Protein AF-A0A2M7CUL0-F1 (afdb_monomer_lite)

Structure (mmCIF, N/CA/C/O backbone):
data_AF-A0A2M7CUL0-F1
#
_entry.id   AF-A0A2M7CUL0-F1
#
loop_
_atom_site.group_PDB
_atom_site.id
_atom_site.type_symbol
_atom_site.label_atom_id
_atom_site.label_alt_id
_atom_site.label_comp_id
_atom_site.label_asym_id
_atom_site.label_entity_id
_atom_site.label_seq_id
_atom_site.pdbx_PDB_ins_code
_atom_site.Cartn_x
_atom_site.Cartn_y
_atom_site.Cartn_z
_atom_site.occupancy
_atom_site.B_iso_or_equiv
_atom_site.auth_seq_id
_atom_site.auth_comp_id
_atom_site.auth_asym_id
_atom_site.auth_atom_id
_atom_site.pdbx_PDB_model_num
ATOM 1 N N . MET A 1 1 ? -14.542 -16.117 37.114 1.00 40.44 1 MET A N 1
ATOM 2 C CA . MET A 1 1 ? -13.474 -16.030 36.091 1.00 40.44 1 MET A CA 1
ATOM 3 C C . MET A 1 1 ? -13.427 -14.599 35.578 1.00 40.44 1 MET A C 1
ATOM 5 O O . MET A 1 1 ? -14.480 -14.082 35.228 1.00 40.44 1 MET A O 1
ATOM 9 N N . ALA A 1 2 ? -12.268 -13.938 35.601 1.00 46.69 2 ALA A N 1
ATOM 10 C CA . ALA A 1 2 ? -12.150 -12.543 35.173 1.00 46.69 2 ALA A CA 1
ATOM 11 C C . ALA A 1 2 ? -12.367 -12.430 33.652 1.00 46.69 2 ALA A C 1
ATOM 13 O O . ALA A 1 2 ? -11.666 -13.082 32.876 1.00 46.69 2 ALA A O 1
ATOM 14 N N . LYS A 1 3 ? -13.349 -11.628 33.217 1.00 55.97 3 LYS A N 1
ATOM 15 C CA . LYS A 1 3 ? -13.536 -11.297 31.796 1.00 55.97 3 LYS A CA 1
ATOM 16 C C . LYS A 1 3 ? -12.323 -10.486 31.334 1.00 55.97 3 LYS A C 1
ATOM 18 O O . LYS A 1 3 ? -12.044 -9.425 31.882 1.00 55.97 3 LYS A O 1
ATOM 23 N N . LYS A 1 4 ? -11.604 -10.989 30.328 1.00 58.47 4 LYS A N 1
ATOM 24 C CA . LYS A 1 4 ? -10.493 -10.275 29.687 1.00 58.47 4 LYS A CA 1
ATOM 25 C C . LYS A 1 4 ? -11.042 -9.005 29.035 1.00 58.47 4 LYS A C 1
ATOM 27 O O . LYS A 1 4 ? -11.851 -9.093 28.112 1.00 58.47 4 LYS A O 1
ATOM 32 N N . THR A 1 5 ? -10.624 -7.842 29.520 1.00 61.44 5 THR A N 1
ATOM 33 C CA . THR A 1 5 ? -10.953 -6.553 28.907 1.00 61.44 5 THR A CA 1
ATOM 34 C C . THR A 1 5 ? -10.340 -6.499 27.506 1.00 61.44 5 THR A C 1
ATOM 36 O O . THR A 1 5 ? -9.144 -6.736 27.325 1.00 61.44 5 THR A O 1
ATOM 39 N N . LEU A 1 6 ? -11.173 -6.262 26.488 1.00 70.94 6 LEU A N 1
ATOM 40 C CA . LEU A 1 6 ? -10.699 -6.103 25.114 1.00 70.94 6 LEU A CA 1
ATOM 41 C C . LEU A 1 6 ? -9.980 -4.762 24.984 1.00 70.94 6 LEU A C 1
ATOM 43 O O . LEU A 1 6 ? -10.555 -3.708 25.248 1.00 70.94 6 LEU A O 1
ATOM 47 N N . THR A 1 7 ? -8.725 -4.806 24.548 1.00 77.62 7 THR A N 1
ATOM 48 C CA . THR A 1 7 ? -7.969 -3.606 24.203 1.00 77.62 7 THR A CA 1
ATOM 49 C C . THR A 1 7 ? -8.543 -2.974 22.931 1.00 77.62 7 THR A C 1
ATOM 51 O O . THR A 1 7 ? -8.846 -3.689 21.969 1.00 77.62 7 THR A O 1
ATOM 54 N N . PRO A 1 8 ? -8.713 -1.639 22.893 1.00 78.69 8 PRO A N 1
ATOM 55 C CA . PRO A 1 8 ? -9.162 -0.961 21.687 1.00 78.69 8 PRO A CA 1
ATOM 56 C C . PRO A 1 8 ? -8.125 -1.125 20.569 1.00 78.69 8 PRO A C 1
ATOM 58 O O . PRO A 1 8 ? -6.918 -1.135 20.813 1.00 78.69 8 PRO A O 1
ATOM 61 N N . LYS A 1 9 ? -8.605 -1.256 19.329 1.00 86.31 9 LYS A N 1
ATOM 62 C CA . LYS A 1 9 ? -7.745 -1.340 18.141 1.00 86.31 9 LYS A CA 1
ATOM 63 C C . LYS A 1 9 ? -7.064 0.015 17.912 1.00 86.31 9 LYS A C 1
ATOM 65 O O . LYS A 1 9 ? -7.757 1.028 17.857 1.00 86.31 9 LYS A O 1
ATOM 70 N N . SER A 1 10 ? -5.737 0.021 17.765 1.00 87.44 10 SER A N 1
ATOM 71 C CA . SER A 1 10 ? -4.974 1.207 17.349 1.00 87.44 10 SER A CA 1
ATOM 72 C C . SER A 1 10 ? -4.925 1.282 15.825 1.00 87.44 10 SER A C 1
ATOM 74 O O . SER A 1 10 ? -4.717 0.262 15.166 1.00 87.44 10 SER A O 1
ATOM 76 N N . VAL A 1 11 ? -5.131 2.476 15.270 1.00 87.81 11 VAL A N 1
ATOM 77 C CA . VAL A 1 11 ? -5.124 2.723 13.824 1.00 87.81 11 VAL A CA 1
ATOM 78 C C . VAL A 1 11 ? -4.081 3.788 13.518 1.00 87.81 11 VAL A C 1
ATOM 80 O O . VAL A 1 11 ? -4.205 4.944 13.928 1.00 87.81 11 VAL A O 1
ATOM 83 N N . GLU A 1 12 ? -3.060 3.397 12.763 1.00 91.06 12 GLU A N 1
ATOM 84 C CA . GLU A 1 12 ? -1.962 4.266 12.342 1.00 91.06 12 GLU A CA 1
ATOM 85 C C . GLU A 1 12 ? -1.968 4.449 10.823 1.00 91.06 12 GLU A C 1
ATOM 87 O O . GLU A 1 12 ? -2.467 3.612 10.071 1.00 91.06 12 GLU A O 1
ATOM 92 N N . THR A 1 13 ? -1.442 5.583 10.358 1.00 91.38 13 THR A N 1
ATOM 93 C CA . THR A 1 13 ? -1.278 5.865 8.926 1.00 91.38 13 THR A CA 1
ATOM 94 C C . THR A 1 13 ? 0.191 5.755 8.565 1.00 91.38 13 THR A C 1
ATOM 96 O O . THR A 1 13 ? 1.010 6.478 9.123 1.00 91.38 13 THR A O 1
ATOM 99 N N . LEU A 1 14 ? 0.509 4.886 7.608 1.00 89.75 14 LEU A N 1
ATOM 100 C CA . LEU A 1 14 ? 1.849 4.761 7.042 1.00 89.75 14 LEU A CA 1
ATOM 101 C C . LEU A 1 14 ? 1.951 5.645 5.794 1.00 89.75 14 LEU A C 1
ATOM 103 O O . LEU A 1 14 ? 1.156 5.503 4.863 1.00 89.75 14 LEU A O 1
ATOM 107 N N . THR A 1 15 ? 2.908 6.573 5.781 1.00 84.19 15 THR A N 1
ATOM 108 C CA . THR A 1 15 ? 3.175 7.466 4.645 1.00 84.19 15 THR A CA 1
ATOM 109 C C . THR A 1 15 ? 4.493 7.095 3.973 1.00 84.19 15 THR A C 1
ATOM 111 O O . THR A 1 15 ? 5.500 6.871 4.636 1.00 84.19 15 THR A O 1
ATOM 114 N N . HIS A 1 16 ? 4.494 7.036 2.640 1.00 85.75 16 HIS A N 1
ATOM 115 C CA . HIS A 1 16 ? 5.688 6.757 1.837 1.00 85.75 16 HIS A CA 1
ATOM 116 C C . HIS A 1 16 ? 6.154 8.041 1.140 1.00 85.75 16 HIS A C 1
ATOM 118 O O . HIS A 1 16 ? 5.759 8.316 0.004 1.00 85.75 16 HIS A O 1
ATOM 124 N N . ASP A 1 17 ? 6.967 8.845 1.827 1.00 83.19 17 ASP A N 1
ATOM 125 C CA . ASP A 1 17 ? 7.353 10.180 1.349 1.00 83.19 17 ASP A CA 1
ATOM 126 C C . ASP A 1 17 ? 8.252 10.143 0.104 1.00 83.19 17 ASP A C 1
ATOM 128 O O . ASP A 1 17 ? 8.088 10.962 -0.803 1.00 83.19 17 ASP A O 1
ATOM 132 N N . GLU A 1 18 ? 9.136 9.147 0.001 1.00 81.94 18 GLU A N 1
ATOM 133 C CA . GLU A 1 18 ? 10.047 8.968 -1.141 1.00 81.94 18 GLU A CA 1
ATOM 134 C C . GLU A 1 18 ? 9.309 8.654 -2.453 1.00 81.94 18 GLU A C 1
ATOM 136 O O . GLU A 1 18 ? 9.772 8.992 -3.542 1.00 81.94 18 GLU A O 1
ATOM 141 N N . ALA A 1 19 ? 8.120 8.052 -2.366 1.00 77.50 19 ALA A N 1
ATOM 142 C CA . ALA A 1 19 ? 7.310 7.658 -3.517 1.00 77.50 19 ALA A CA 1
ATOM 143 C C . ALA A 1 19 ? 6.270 8.723 -3.921 1.00 77.50 19 ALA A C 1
ATOM 145 O O . ALA A 1 19 ? 5.343 8.441 -4.691 1.00 77.50 19 ALA A O 1
ATOM 146 N N . LYS A 1 20 ? 6.385 9.957 -3.409 1.00 78.12 20 LYS A N 1
ATOM 147 C CA . LYS A 1 20 ? 5.399 11.017 -3.639 1.00 78.12 20 LYS A CA 1
ATOM 148 C C . LYS A 1 20 ? 5.504 11.594 -5.050 1.00 78.12 20 LYS A C 1
ATOM 150 O O . LYS A 1 20 ? 6.446 12.295 -5.406 1.00 78.12 20 LYS A O 1
ATOM 155 N N . ARG A 1 21 ? 4.459 11.382 -5.850 1.00 80.88 21 ARG A N 1
ATOM 156 C CA . ARG A 1 21 ? 4.323 11.957 -7.196 1.00 80.88 21 ARG A CA 1
ATOM 157 C C . ARG A 1 21 ? 3.328 13.115 -7.159 1.00 80.88 21 ARG A C 1
ATOM 159 O O . ARG A 1 21 ? 2.139 12.911 -6.927 1.00 80.88 21 ARG A O 1
ATOM 166 N N . ARG A 1 22 ? 3.816 14.346 -7.356 1.00 77.50 22 ARG A N 1
ATOM 167 C CA . ARG A 1 22 ? 2.993 15.565 -7.220 1.00 77.50 22 ARG A CA 1
ATOM 168 C C . ARG A 1 22 ? 2.007 15.774 -8.376 1.00 77.50 22 ARG A C 1
ATOM 170 O O . ARG A 1 22 ? 0.900 16.236 -8.130 1.00 77.50 22 ARG A O 1
ATOM 177 N N . ASN A 1 23 ? 2.397 15.398 -9.594 1.00 78.62 23 ASN A N 1
ATOM 178 C CA . ASN A 1 23 ? 1.672 15.712 -10.829 1.00 78.62 23 ASN A CA 1
ATOM 179 C C . ASN A 1 23 ? 1.145 14.437 -11.518 1.00 78.62 23 ASN A C 1
ATOM 181 O O . ASN A 1 23 ? 1.426 14.218 -12.693 1.00 78.62 23 ASN A O 1
ATOM 185 N N . ILE A 1 24 ? 0.453 13.557 -10.783 1.00 81.06 24 ILE A N 1
ATOM 186 C CA . ILE A 1 24 ? -0.244 12.424 -11.413 1.00 81.06 24 ILE A CA 1
ATOM 187 C C . ILE A 1 24 ? -1.537 12.957 -12.056 1.00 81.06 24 ILE A C 1
ATOM 189 O O . ILE A 1 24 ? -2.321 13.583 -11.337 1.00 81.06 24 ILE A O 1
ATOM 193 N N . PRO A 1 25 ? -1.767 12.731 -13.362 1.00 83.50 25 PRO A N 1
ATOM 194 C CA . PRO A 1 25 ? -2.999 13.139 -14.031 1.00 83.50 25 PRO A CA 1
ATOM 195 C C . PRO A 1 25 ? -4.205 12.380 -13.473 1.00 83.50 25 PRO A C 1
ATOM 197 O O . PRO A 1 25 ? -4.082 11.225 -13.043 1.00 83.50 25 PRO A O 1
ATOM 200 N N . SER A 1 26 ? -5.379 13.016 -13.492 1.00 84.19 26 SER A N 1
ATOM 201 C CA . SER A 1 26 ? -6.602 12.286 -13.180 1.00 84.19 26 SER A CA 1
ATOM 202 C C . SER A 1 26 ? -7.009 11.346 -14.314 1.00 84.19 26 SER A C 1
ATOM 204 O O . SER A 1 26 ? -6.573 11.527 -15.451 1.00 84.19 26 SER A O 1
ATOM 206 N N . ALA A 1 27 ? -7.839 10.342 -14.020 1.00 81.31 27 ALA A N 1
ATOM 207 C CA . ALA A 1 27 ? -8.362 9.436 -15.050 1.00 81.31 27 ALA A CA 1
ATOM 208 C C . ALA A 1 27 ? -9.076 10.210 -16.181 1.00 81.31 27 ALA A C 1
ATOM 210 O O . ALA A 1 27 ? -8.819 9.973 -17.356 1.00 81.31 27 AL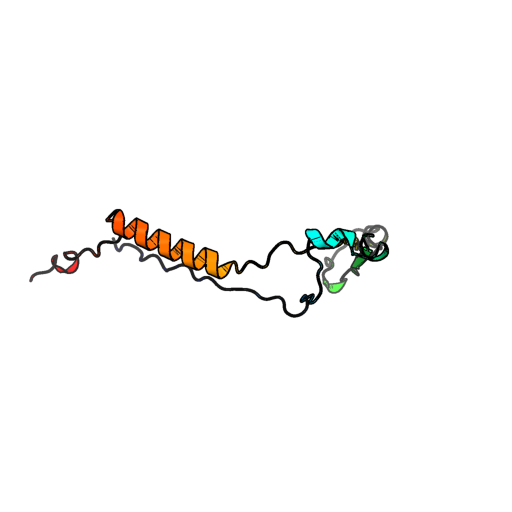A A O 1
ATOM 211 N N . GLU A 1 28 ? -9.856 11.235 -15.831 1.00 83.19 28 GLU A N 1
ATOM 212 C CA . GLU A 1 28 ? -10.526 12.130 -16.791 1.00 83.19 28 GLU A CA 1
ATOM 213 C C . GLU A 1 28 ? -9.546 12.929 -17.666 1.00 83.19 28 GLU A C 1
ATOM 215 O O . GLU A 1 28 ? -9.851 13.318 -18.792 1.00 83.19 28 GLU A O 1
ATOM 220 N N . GLN A 1 29 ? -8.341 13.183 -17.154 1.00 82.44 29 GLN A N 1
ATOM 221 C CA . GLN A 1 29 ? -7.293 13.915 -17.859 1.00 82.44 29 GLN A CA 1
ATOM 222 C C . GLN A 1 29 ? -6.393 13.007 -18.705 1.00 82.44 29 GLN A C 1
ATOM 224 O O . GLN A 1 29 ? -5.446 13.508 -19.315 1.00 82.44 29 GLN A O 1
ATOM 229 N N . GLN A 1 30 ? -6.676 11.700 -18.783 1.00 78.69 30 GLN A N 1
ATOM 230 C CA . GLN A 1 30 ? -5.869 10.741 -19.540 1.00 78.69 30 GLN A CA 1
ATOM 231 C C . GLN A 1 30 ? -5.664 11.169 -20.999 1.00 78.69 30 GLN A C 1
ATOM 233 O O . GLN A 1 30 ? -4.555 11.059 -21.513 1.00 78.69 30 GLN A O 1
ATOM 238 N N . SER A 1 31 ? -6.684 11.744 -21.638 1.00 79.50 31 SER A N 1
ATOM 239 C CA . SER A 1 31 ? -6.623 12.222 -23.028 1.00 79.50 31 SER A CA 1
ATOM 240 C C . SER A 1 31 ? -5.586 13.328 -23.271 1.00 79.50 31 SER A C 1
ATOM 242 O O . SER A 1 31 ? -5.169 13.536 -24.407 1.00 79.50 31 SER A O 1
ATOM 244 N N . PHE A 1 32 ? -5.171 14.049 -22.224 1.00 77.31 32 PHE A N 1
ATOM 245 C CA . PHE A 1 32 ? -4.168 15.116 -22.301 1.00 77.31 32 PHE A CA 1
ATOM 246 C C . PHE A 1 32 ? -2.743 14.622 -22.003 1.00 77.31 32 PHE A C 1
ATOM 248 O O . PHE A 1 32 ? -1.795 15.408 -22.057 1.00 77.31 32 PHE A O 1
ATOM 255 N N . VAL A 1 33 ? -2.576 13.339 -21.667 1.00 78.25 33 VAL A N 1
ATOM 256 C CA . VAL A 1 33 ? -1.271 12.739 -21.377 1.00 78.25 33 VAL A CA 1
ATOM 257 C C . VAL A 1 33 ? -0.519 12.464 -22.678 1.00 78.25 33 VAL A C 1
ATOM 259 O O . VAL A 1 33 ? -1.088 12.024 -23.673 1.00 78.25 33 VAL A O 1
ATOM 262 N N . GLN A 1 34 ? 0.784 12.748 -22.681 1.00 77.56 34 GLN A N 1
ATOM 263 C CA . GLN A 1 34 ? 1.648 12.494 -23.835 1.00 77.56 34 GLN A CA 1
ATOM 264 C C . GLN A 1 34 ? 1.727 10.984 -24.113 1.00 77.56 34 GLN A C 1
ATOM 266 O O . GLN A 1 34 ? 1.865 10.192 -23.179 1.00 77.56 34 GLN A O 1
A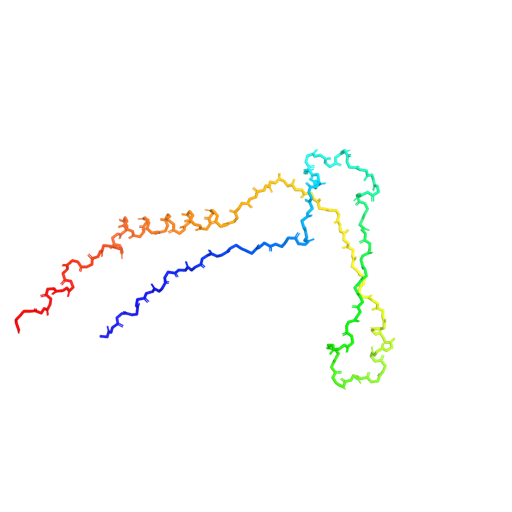TOM 271 N N . LYS A 1 35 ? 1.699 10.571 -25.388 1.00 72.94 35 LYS A N 1
ATOM 272 C CA . LYS A 1 35 ? 1.728 9.147 -25.790 1.00 72.94 35 LYS A CA 1
ATOM 273 C C . LYS A 1 35 ? 2.959 8.405 -25.257 1.00 72.94 35 LYS A C 1
ATOM 275 O O . LYS A 1 35 ? 2.899 7.219 -24.948 1.00 72.94 35 LYS A O 1
ATOM 280 N N . GLU A 1 36 ? 4.072 9.108 -25.083 1.00 68.25 36 GLU A N 1
ATOM 281 C CA . GLU A 1 36 ? 5.305 8.579 -24.499 1.00 68.25 36 GLU A CA 1
ATOM 282 C C . GLU A 1 36 ? 5.118 8.153 -23.032 1.00 68.25 36 GLU A C 1
ATOM 284 O O . GLU A 1 36 ? 5.749 7.198 -22.575 1.00 68.25 36 GLU A O 1
ATOM 289 N N . GLN A 1 37 ? 4.241 8.836 -22.289 1.00 72.44 37 GLN A N 1
ATOM 290 C CA . GLN A 1 37 ? 3.927 8.525 -20.891 1.00 72.44 37 GLN A CA 1
ATOM 291 C C . GLN A 1 37 ? 2.895 7.399 -20.744 1.00 72.44 37 GLN A C 1
ATOM 293 O O . GLN A 1 37 ? 2.850 6.776 -19.687 1.00 72.44 37 GLN A O 1
ATOM 298 N N . GLU A 1 38 ? 2.109 7.117 -21.786 1.00 74.81 38 GLU A N 1
ATOM 299 C CA . GLU A 1 38 ? 1.148 6.006 -21.824 1.00 74.81 38 GLU A CA 1
ATOM 300 C C . GLU A 1 38 ? 1.850 4.642 -21.961 1.00 74.81 38 GLU A C 1
ATOM 302 O O . GLU A 1 38 ? 1.373 3.622 -21.461 1.00 74.81 38 GLU A O 1
ATOM 307 N N . SER A 1 39 ? 3.023 4.621 -22.602 1.00 82.00 39 SER A N 1
ATOM 308 C CA . SER A 1 39 ? 3.769 3.385 -22.836 1.00 82.00 39 SER A CA 1
ATOM 309 C C . SER A 1 39 ? 4.296 2.750 -21.528 1.00 82.00 39 SER A C 1
ATOM 311 O O . SER A 1 39 ? 4.956 3.427 -20.731 1.00 82.00 39 SER A O 1
ATOM 313 N N . PRO A 1 40 ? 4.062 1.440 -21.287 1.00 84.25 40 PRO A N 1
ATOM 314 C CA . PRO A 1 40 ? 4.586 0.756 -20.107 1.00 84.25 40 PRO A CA 1
ATOM 315 C C . PRO A 1 40 ? 6.116 0.747 -20.095 1.00 84.25 40 PRO A C 1
ATOM 317 O O . PRO A 1 40 ? 6.763 0.203 -20.996 1.00 84.25 40 PRO A O 1
ATOM 320 N N . LYS A 1 41 ? 6.713 1.301 -19.038 1.00 85.75 41 LYS A N 1
ATOM 321 C CA . LYS A 1 41 ? 8.172 1.344 -18.884 1.00 85.75 41 LYS A CA 1
ATOM 322 C C . LYS A 1 41 ? 8.680 0.005 -18.368 1.00 85.75 41 LYS A C 1
ATOM 324 O O . LYS A 1 41 ? 8.102 -0.567 -17.451 1.00 85.75 41 LYS A O 1
ATOM 329 N N . LYS A 1 42 ? 9.782 -0.495 -18.925 1.00 88.69 42 LYS A N 1
ATOM 330 C CA . LYS A 1 42 ? 10.465 -1.681 -18.390 1.00 88.69 42 LYS A CA 1
ATOM 331 C C . LYS A 1 42 ? 11.378 -1.254 -17.244 1.00 88.69 42 LYS A C 1
ATOM 333 O O . LYS A 1 42 ? 12.372 -0.570 -17.480 1.00 88.69 42 LYS A O 1
ATOM 338 N N . LEU A 1 43 ? 11.034 -1.645 -16.023 1.00 88.25 43 LEU A N 1
ATOM 339 C CA . LEU A 1 43 ? 11.886 -1.502 -14.848 1.00 88.25 43 LEU A CA 1
ATOM 340 C C . LEU A 1 43 ? 12.762 -2.741 -14.715 1.00 88.25 43 LEU A C 1
ATOM 342 O O . LEU A 1 43 ? 12.299 -3.855 -14.952 1.00 88.25 43 LEU A O 1
ATOM 346 N N . ARG A 1 44 ? 14.024 -2.532 -14.350 1.00 90.12 44 ARG A N 1
ATOM 347 C CA . ARG A 1 44 ? 14.968 -3.601 -14.031 1.00 90.12 44 ARG A CA 1
ATOM 348 C C . ARG A 1 44 ? 15.319 -3.489 -12.565 1.00 90.12 44 ARG A C 1
ATOM 350 O O . ARG A 1 44 ? 15.743 -2.420 -12.126 1.00 90.12 44 ARG A O 1
ATOM 357 N N . TYR A 1 45 ? 15.114 -4.570 -11.833 1.00 87.31 45 TYR A N 1
ATOM 358 C CA . TYR A 1 45 ? 15.538 -4.671 -10.449 1.00 87.31 45 TYR A CA 1
ATOM 359 C C . TYR A 1 45 ? 16.785 -5.550 -10.396 1.00 87.31 45 TYR A C 1
ATOM 361 O O . TYR A 1 45 ? 16.692 -6.721 -10.783 1.00 87.31 45 TYR A O 1
ATOM 369 N N . PRO A 1 46 ? 17.937 -5.000 -9.963 1.00 87.75 46 PRO A N 1
ATOM 370 C CA . PRO A 1 46 ? 19.148 -5.790 -9.839 1.00 87.75 46 PRO A CA 1
ATOM 371 C C . PRO A 1 46 ? 18.954 -6.849 -8.754 1.00 87.75 46 PRO A C 1
ATOM 373 O O . PRO A 1 46 ? 18.340 -6.588 -7.714 1.00 87.75 46 PRO A O 1
ATOM 376 N N . ARG A 1 47 ? 19.481 -8.050 -8.994 1.00 85.31 47 ARG A N 1
ATOM 377 C CA . ARG A 1 47 ? 19.529 -9.111 -7.982 1.00 85.31 47 ARG A CA 1
ATOM 378 C C . ARG A 1 47 ? 20.390 -8.647 -6.807 1.00 85.31 47 ARG A C 1
ATOM 380 O O . ARG A 1 47 ? 21.502 -8.165 -7.007 1.00 85.31 47 ARG A O 1
ATOM 387 N N . ASN A 1 48 ? 19.886 -8.816 -5.586 1.00 86.44 48 ASN A N 1
ATOM 388 C CA . ASN A 1 48 ? 20.690 -8.621 -4.385 1.00 86.44 48 ASN A CA 1
ATOM 389 C C . ASN A 1 48 ? 21.349 -9.947 -3.992 1.00 86.44 48 ASN A C 1
ATOM 391 O O . ASN A 1 48 ? 20.690 -10.816 -3.425 1.00 86.44 48 ASN A O 1
ATOM 395 N N . THR A 1 49 ? 22.642 -10.070 -4.278 1.00 84.06 49 THR A N 1
ATOM 396 C CA . THR A 1 49 ? 23.427 -11.280 -4.007 1.00 84.06 49 THR A CA 1
ATOM 397 C C . THR A 1 49 ? 23.624 -11.564 -2.521 1.00 84.06 49 THR A C 1
ATOM 399 O O . THR A 1 49 ? 23.855 -12.708 -2.148 1.00 84.06 49 THR A O 1
ATOM 402 N N . ASP A 1 50 ? 23.498 -10.558 -1.652 1.00 87.00 50 ASP A N 1
ATOM 403 C CA . ASP A 1 50 ? 23.661 -10.736 -0.201 1.00 87.00 50 ASP A CA 1
ATOM 404 C C . ASP A 1 50 ? 22.509 -11.538 0.420 1.00 87.00 50 ASP A C 1
ATOM 406 O O . ASP A 1 50 ? 22.648 -12.118 1.496 1.00 87.00 50 ASP A O 1
ATOM 410 N N . LEU A 1 51 ? 21.358 -11.558 -0.257 1.00 86.56 51 LEU A N 1
ATOM 411 C CA . LEU A 1 51 ? 20.171 -12.314 0.141 1.00 86.56 51 LEU A CA 1
ATOM 412 C C . LEU A 1 51 ? 20.114 -13.699 -0.510 1.00 86.56 51 LEU A C 1
ATOM 414 O O . LEU A 1 51 ? 19.147 -14.435 -0.294 1.00 86.56 51 LEU A O 1
ATOM 418 N N . ASP A 1 52 ? 21.118 -14.053 -1.310 1.00 85.69 52 ASP A N 1
ATOM 419 C CA . ASP A 1 52 ? 21.158 -15.359 -1.941 1.00 85.69 52 ASP A CA 1
ATOM 420 C C . ASP A 1 52 ? 21.384 -16.454 -0.888 1.00 85.69 52 ASP A C 1
ATOM 422 O O . ASP A 1 52 ? 22.084 -16.259 0.112 1.00 85.69 52 ASP A O 1
ATOM 426 N N . PRO A 1 53 ? 20.793 -17.643 -1.081 1.00 86.56 53 PRO A N 1
ATOM 427 C CA . PRO A 1 53 ? 21.029 -18.755 -0.180 1.00 86.56 53 PRO A CA 1
ATOM 428 C C . PRO A 1 53 ? 22.506 -19.163 -0.214 1.00 86.56 53 PRO A C 1
ATOM 430 O O . PRO A 1 53 ? 23.151 -19.161 -1.259 1.00 86.56 53 PRO A O 1
ATOM 433 N N . GLN A 1 54 ? 23.027 -19.605 0.933 1.00 84.88 54 GLN A N 1
ATOM 434 C CA . GLN A 1 54 ? 24.441 -19.974 1.074 1.00 84.88 54 GLN A CA 1
ATOM 435 C C . GLN A 1 54 ? 24.875 -21.137 0.161 1.00 84.88 54 GLN A C 1
ATOM 437 O O . GLN A 1 54 ? 26.056 -21.272 -0.151 1.00 84.88 54 GLN A O 1
ATOM 442 N N . LEU A 1 55 ? 23.931 -21.980 -0.270 1.00 86.62 55 LEU A N 1
ATOM 443 C CA . LEU A 1 55 ? 24.158 -23.051 -1.235 1.00 86.62 55 LEU A CA 1
ATOM 444 C C . LEU A 1 55 ? 23.193 -22.888 -2.411 1.00 86.62 55 LEU A C 1
ATOM 446 O O . LEU A 1 55 ? 21.976 -22.983 -2.243 1.00 86.62 55 LEU A O 1
ATOM 450 N N . VAL A 1 56 ? 23.753 -22.699 -3.604 1.00 82.25 56 VAL A N 1
ATOM 451 C CA . VAL A 1 56 ? 23.016 -22.652 -4.871 1.00 82.25 56 VAL A CA 1
ATOM 452 C C . VAL A 1 56 ? 23.364 -23.890 -5.696 1.00 82.25 56 VAL A C 1
ATOM 454 O O . VAL A 1 56 ? 24.512 -24.341 -5.729 1.00 82.25 56 VAL A O 1
ATOM 457 N N . TRP A 1 57 ? 22.366 -24.481 -6.355 1.00 88.38 57 TRP A N 1
ATOM 458 C CA . TRP A 1 57 ? 22.601 -25.594 -7.273 1.00 88.38 57 TRP A CA 1
ATOM 459 C C . TRP A 1 57 ? 23.467 -25.157 -8.459 1.00 88.38 57 TRP A C 1
ATOM 461 O O . TRP A 1 57 ? 23.256 -24.091 -9.038 1.00 88.38 57 TRP A O 1
ATOM 471 N N . ARG A 1 58 ? 24.420 -26.014 -8.851 1.00 85.06 58 ARG A N 1
ATOM 472 C CA . ARG A 1 58 ? 25.273 -25.811 -10.035 1.00 85.06 58 ARG A CA 1
ATOM 473 C C . ARG A 1 58 ? 24.399 -25.480 -11.253 1.00 85.06 58 ARG A C 1
ATOM 475 O O . ARG A 1 58 ? 23.485 -26.236 -11.563 1.00 85.06 58 ARG A O 1
ATOM 482 N N . GLY A 1 59 ? 24.684 -24.363 -11.922 1.00 84.94 59 GLY A N 1
ATOM 483 C CA . GLY A 1 59 ? 23.960 -23.905 -13.115 1.00 84.94 59 GLY A CA 1
ATOM 484 C C . GLY A 1 59 ? 22.715 -23.050 -12.845 1.00 84.94 59 GLY A C 1
ATOM 485 O O . GLY A 1 59 ? 22.260 -22.369 -13.756 1.00 84.94 59 GLY A O 1
ATOM 486 N N . LYS A 1 60 ? 22.186 -22.998 -11.610 1.00 84.44 60 LYS A N 1
ATOM 487 C CA . LYS A 1 60 ? 21.032 -22.135 -11.295 1.00 84.44 60 LYS A CA 1
ATOM 488 C C . LYS A 1 60 ? 21.391 -20.646 -11.352 1.00 84.44 60 LYS A C 1
ATOM 490 O O . LYS A 1 60 ? 20.590 -19.851 -11.827 1.00 84.44 60 LYS A O 1
ATOM 495 N N . ASP A 1 61 ? 22.610 -20.280 -10.960 1.00 81.88 61 ASP A N 1
ATOM 496 C CA . ASP A 1 61 ? 23.098 -18.900 -11.098 1.00 81.88 61 ASP A CA 1
ATOM 497 C C . ASP A 1 61 ? 23.276 -18.472 -12.557 1.00 81.88 61 ASP A C 1
ATOM 499 O O . ASP A 1 61 ? 22.982 -17.331 -12.894 1.00 81.88 61 ASP A O 1
ATOM 503 N N . GLU A 1 62 ? 23.701 -19.388 -13.432 1.00 81.88 62 GLU A N 1
ATOM 504 C CA . GLU A 1 62 ? 23.814 -19.142 -14.876 1.00 81.88 62 GLU A CA 1
ATOM 505 C C . GLU A 1 62 ? 22.455 -19.103 -15.579 1.00 81.88 62 GLU A C 1
ATOM 507 O O . GLU A 1 62 ? 22.367 -18.599 -16.692 1.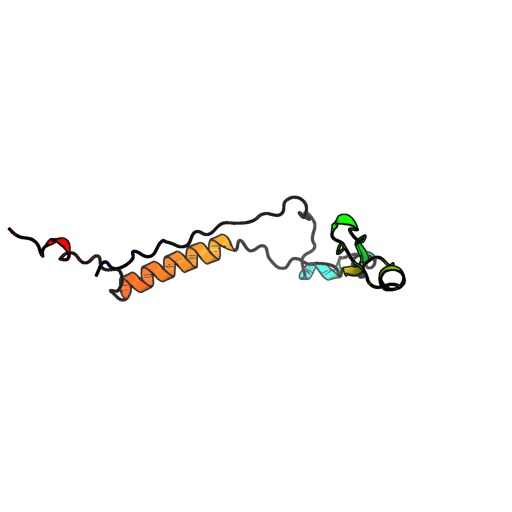00 81.88 62 GLU A O 1
ATOM 512 N N . GLN A 1 63 ? 21.400 -19.641 -14.965 1.00 79.62 63 GLN A N 1
ATOM 513 C CA . GLN A 1 63 ? 20.040 -19.605 -15.497 1.00 79.62 63 GLN A CA 1
ATOM 514 C C . GLN A 1 63 ? 19.281 -18.355 -15.025 1.00 79.62 63 GLN A C 1
ATOM 516 O O . GLN A 1 63 ? 18.625 -17.701 -15.834 1.00 79.62 63 GLN A O 1
ATOM 521 N N . ASP A 1 64 ? 19.438 -17.977 -13.754 1.00 78.12 64 ASP A N 1
ATOM 522 C CA . ASP A 1 64 ? 18.797 -16.816 -13.118 1.00 78.12 64 ASP A CA 1
ATOM 523 C C . ASP A 1 64 ? 19.711 -15.569 -13.111 1.00 78.12 64 ASP A C 1
ATOM 525 O O . ASP A 1 64 ? 19.665 -14.737 -12.202 1.00 78.12 64 ASP A O 1
ATOM 529 N N . TRP A 1 65 ? 20.588 -15.449 -14.112 1.00 71.62 65 TRP A N 1
ATOM 530 C CA . TRP A 1 65 ? 21.614 -14.401 -14.191 1.00 71.62 65 TRP A CA 1
ATOM 531 C C . TRP A 1 65 ? 21.070 -13.017 -14.573 1.00 71.62 65 TRP A C 1
ATOM 533 O O . TRP A 1 65 ? 21.773 -12.018 -14.421 1.00 71.62 65 TRP A O 1
ATOM 543 N N . SER A 1 66 ? 19.850 -12.940 -15.111 1.00 81.38 66 SER A N 1
ATOM 544 C CA . SER A 1 66 ? 19.275 -11.691 -15.611 1.00 81.38 66 SER A CA 1
ATOM 545 C C . SER A 1 66 ? 18.493 -10.934 -14.540 1.00 81.38 66 SER A C 1
ATOM 547 O O . SER A 1 66 ? 17.773 -11.542 -13.749 1.00 81.38 66 SER A O 1
ATOM 549 N N . ASP A 1 67 ? 18.534 -9.602 -14.605 1.00 82.81 67 ASP A N 1
ATOM 550 C CA . ASP A 1 67 ? 17.682 -8.735 -13.788 1.00 82.81 67 ASP A CA 1
ATOM 551 C C . ASP A 1 67 ? 16.198 -9.092 -13.915 1.00 82.81 67 ASP A C 1
ATOM 553 O O . ASP A 1 67 ? 15.702 -9.435 -14.996 1.00 82.81 67 ASP A O 1
ATOM 557 N N . LEU A 1 68 ? 15.454 -8.894 -12.826 1.00 86.06 68 LEU A N 1
ATOM 558 C CA . LEU A 1 68 ? 14.003 -8.997 -12.865 1.00 86.06 68 LEU A CA 1
ATOM 559 C C . LEU A 1 68 ? 13.444 -7.810 -13.661 1.00 86.06 68 LEU A C 1
ATOM 561 O O . LEU A 1 68 ? 13.427 -6.670 -13.185 1.00 86.06 68 LEU A O 1
ATOM 565 N N . VAL A 1 69 ? 12.988 -8.086 -14.884 1.00 88.88 69 VAL A N 1
ATOM 566 C CA . VAL A 1 69 ? 12.367 -7.088 -15.758 1.00 88.88 69 VAL A CA 1
ATOM 567 C C . VAL A 1 69 ? 10.859 -7.086 -15.544 1.00 88.88 69 VAL A C 1
ATOM 569 O O . VAL A 1 69 ? 10.178 -8.059 -15.858 1.00 88.88 69 VAL A O 1
ATOM 572 N N . VAL A 1 70 ? 10.323 -5.967 -15.061 1.00 90.06 70 VAL A N 1
ATOM 573 C CA . VAL A 1 70 ? 8.885 -5.784 -14.827 1.00 90.06 70 VAL A CA 1
ATOM 574 C C . VAL A 1 70 ? 8.362 -4.640 -15.686 1.00 90.06 70 VAL A C 1
ATOM 576 O O . VAL A 1 70 ? 9.000 -3.595 -15.819 1.00 90.06 70 VAL A O 1
ATOM 579 N N . HIS A 1 71 ? 7.182 -4.822 -16.272 1.00 89.94 71 HIS A N 1
ATOM 580 C CA . HIS A 1 71 ? 6.468 -3.748 -16.953 1.00 89.94 71 HIS A CA 1
ATOM 581 C C . HIS A 1 71 ? 5.721 -2.881 -15.934 1.00 89.94 71 HIS A C 1
ATOM 583 O O . HIS A 1 71 ? 4.869 -3.374 -15.201 1.00 89.94 71 HIS A O 1
ATOM 589 N N . ALA A 1 72 ? 6.022 -1.585 -15.912 1.00 88.75 72 ALA A N 1
ATOM 590 C CA . ALA A 1 72 ? 5.369 -0.590 -15.076 1.00 88.75 72 ALA A CA 1
ATOM 591 C C . ALA A 1 72 ? 4.389 0.245 -15.923 1.00 88.75 72 ALA A C 1
ATOM 593 O O . ALA A 1 72 ? 4.841 1.107 -16.688 1.00 88.75 72 ALA A O 1
ATOM 594 N N . PRO A 1 73 ? 3.070 -0.012 -15.834 1.00 86.94 73 PRO A N 1
ATOM 595 C CA . PRO A 1 73 ? 2.065 0.783 -16.533 1.00 86.94 73 PRO A CA 1
ATOM 596 C C . PRO A 1 73 ? 1.922 2.191 -15.921 1.00 86.94 73 PRO A C 1
ATOM 598 O O . PRO A 1 73 ? 2.303 2.405 -14.762 1.00 86.94 73 PRO A O 1
ATOM 601 N N . PRO A 1 74 ? 1.373 3.160 -16.676 1.00 84.88 74 PRO A N 1
ATOM 602 C CA . PRO A 1 74 ? 1.049 4.480 -16.144 1.00 84.88 74 PRO A CA 1
ATOM 603 C C . PRO A 1 74 ? -0.005 4.393 -15.032 1.00 84.88 74 PRO A C 1
ATOM 605 O O . PRO A 1 74 ? -0.908 3.558 -15.066 1.00 84.88 74 PRO A O 1
ATOM 608 N N . LEU A 1 75 ? 0.112 5.279 -14.041 1.00 83.44 75 LEU A N 1
ATOM 609 C CA . LEU A 1 75 ? -0.833 5.400 -12.931 1.00 83.44 75 LEU A CA 1
ATOM 610 C C . LEU A 1 75 ? -1.622 6.697 -13.082 1.00 83.44 75 LEU A C 1
ATOM 612 O O . LEU A 1 75 ? -1.023 7.752 -13.285 1.00 83.44 75 LEU A O 1
ATOM 616 N N . TYR A 1 76 ? -2.937 6.610 -12.914 1.00 86.44 76 TYR A N 1
ATOM 617 C CA . TYR A 1 76 ? -3.857 7.745 -12.895 1.00 86.44 76 TYR A CA 1
ATOM 618 C C . TYR A 1 76 ? -4.519 7.822 -11.526 1.00 86.44 76 TYR A C 1
ATOM 620 O O . TYR A 1 76 ? -4.778 6.792 -10.902 1.00 86.44 76 TYR A O 1
ATOM 628 N N . ILE A 1 77 ? -4.775 9.036 -11.042 1.00 85.25 77 ILE A N 1
ATOM 629 C CA . ILE A 1 77 ? -5.442 9.230 -9.753 1.00 85.25 77 ILE A CA 1
ATOM 630 C C . ILE A 1 77 ? -6.906 9.587 -9.992 1.00 85.25 77 ILE A C 1
ATOM 632 O O . ILE A 1 77 ? -7.213 10.523 -10.716 1.00 85.25 77 ILE A O 1
ATOM 636 N N . GLN A 1 78 ? -7.835 8.846 -9.408 1.00 83.56 78 GLN A N 1
ATOM 637 C CA . GLN A 1 78 ? -9.243 9.227 -9.501 1.00 83.56 78 GLN A CA 1
ATOM 638 C C . GLN A 1 78 ? -9.581 10.217 -8.385 1.00 83.56 78 GLN A C 1
ATOM 640 O O . GLN A 1 78 ? -9.977 11.350 -8.639 1.00 83.56 78 GLN A O 1
ATOM 645 N N . GLU A 1 79 ? -9.310 9.822 -7.143 1.00 83.06 79 GLU A N 1
ATOM 646 C CA . GLU A 1 79 ? -9.583 10.597 -5.937 1.00 83.06 79 GLU A CA 1
ATOM 647 C C . GLU A 1 79 ? -8.449 10.413 -4.923 1.00 83.06 79 GLU A C 1
ATOM 649 O O . GLU A 1 79 ? -7.658 9.468 -5.001 1.00 83.06 79 GLU A O 1
ATOM 654 N N . LYS A 1 80 ? -8.360 11.320 -3.946 1.00 85.06 80 LYS A N 1
ATOM 655 C CA . LYS A 1 80 ? -7.449 11.184 -2.804 1.00 85.06 80 LYS A CA 1
ATOM 656 C C . LYS A 1 80 ? -8.258 10.856 -1.560 1.00 85.06 80 LYS A C 1
ATOM 658 O O . LYS A 1 80 ? -8.901 11.732 -0.992 1.00 85.06 80 LYS A O 1
ATOM 663 N N . VAL A 1 81 ? -8.198 9.598 -1.138 1.00 88.00 81 VAL A N 1
ATOM 664 C CA . VAL A 1 81 ? -8.884 9.112 0.063 1.00 88.00 81 VAL A CA 1
ATOM 665 C C . VAL A 1 81 ? -7.906 9.084 1.236 1.00 88.00 81 VAL A C 1
ATOM 667 O O . VAL A 1 81 ? -6.750 8.698 1.069 1.00 88.00 81 VAL A O 1
ATOM 670 N N . HIS A 1 82 ? -8.372 9.466 2.428 1.00 90.31 82 HIS A N 1
ATOM 671 C CA . HIS A 1 82 ? -7.647 9.290 3.690 1.00 90.31 82 HIS A CA 1
ATOM 672 C C . HIS A 1 82 ? -8.181 8.049 4.428 1.00 90.31 82 HIS A C 1
ATOM 674 O O . HIS A 1 82 ? -9.200 8.156 5.112 1.00 90.31 82 HIS A O 1
ATOM 680 N N . PRO A 1 83 ? -7.515 6.876 4.349 1.00 91.38 83 PRO A N 1
ATOM 681 C CA . PRO A 1 83 ? -8.076 5.625 4.868 1.00 91.38 83 PRO A CA 1
ATOM 682 C C . PRO A 1 83 ? -8.340 5.658 6.373 1.00 91.38 83 PRO A C 1
ATOM 684 O O . PRO A 1 83 ? -9.342 5.123 6.837 1.00 91.38 83 PRO A O 1
ATOM 687 N N . LYS A 1 84 ? -7.479 6.341 7.138 1.00 92.88 84 LYS A N 1
ATOM 688 C CA . LYS A 1 84 ? -7.648 6.481 8.586 1.00 92.88 84 LYS A CA 1
ATOM 689 C C . LYS A 1 84 ? -8.974 7.145 8.952 1.00 92.88 84 LYS A C 1
ATOM 691 O O . LYS A 1 84 ? -9.636 6.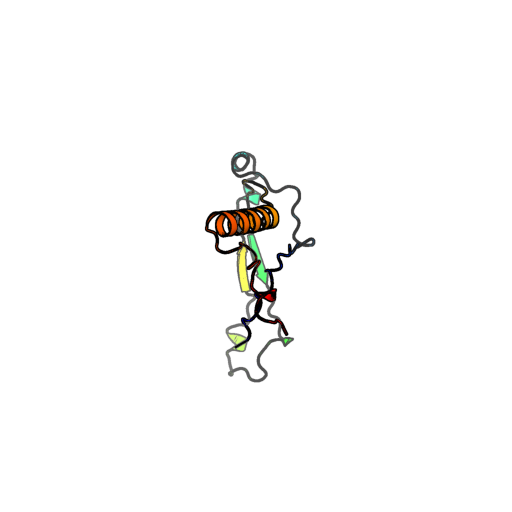668 9.859 1.00 92.88 84 LYS A O 1
ATOM 696 N N . ALA A 1 85 ? -9.393 8.175 8.217 1.00 92.44 85 ALA A N 1
ATOM 697 C CA . ALA A 1 85 ? -10.658 8.852 8.492 1.00 92.44 85 ALA A CA 1
ATOM 698 C C . ALA A 1 85 ? -11.861 7.902 8.344 1.00 92.44 85 ALA A C 1
ATOM 700 O O . ALA A 1 85 ? -12.782 7.957 9.151 1.00 92.44 85 ALA A O 1
ATOM 701 N N . LEU A 1 86 ? -11.821 6.992 7.362 1.00 92.81 86 LEU A N 1
ATOM 702 C CA . LEU A 1 86 ? -12.862 5.977 7.163 1.00 92.81 86 LEU A CA 1
ATOM 703 C C . LEU A 1 86 ? -12.881 4.946 8.297 1.00 92.81 86 LEU A C 1
ATOM 705 O O . LEU A 1 86 ? -13.945 4.556 8.769 1.00 92.81 86 LEU A O 1
ATOM 709 N N . ILE A 1 87 ? -11.704 4.502 8.741 1.00 93.69 87 ILE A N 1
ATOM 710 C CA . ILE A 1 87 ? -11.593 3.517 9.822 1.00 93.69 87 ILE A CA 1
ATOM 711 C C . ILE A 1 87 ? -12.000 4.144 11.162 1.00 93.69 87 ILE A C 1
ATOM 713 O O . ILE A 1 87 ? -12.712 3.506 11.935 1.00 93.69 87 ILE A O 1
ATOM 717 N N . ASP A 1 88 ? -11.591 5.385 11.430 1.00 93.38 88 ASP A N 1
ATOM 718 C CA . ASP A 1 88 ? -11.956 6.120 12.643 1.00 93.38 88 ASP A CA 1
ATOM 719 C C . ASP A 1 88 ? -13.479 6.326 12.721 1.00 93.38 88 ASP A C 1
ATOM 721 O O . ASP A 1 88 ? -14.079 6.103 13.776 1.00 93.38 88 ASP A O 1
ATOM 725 N N . ASP A 1 89 ? -14.122 6.672 11.599 1.00 94.00 89 ASP A N 1
ATOM 726 C CA . ASP A 1 89 ? -15.583 6.763 11.508 1.00 94.00 89 ASP A CA 1
ATOM 727 C C . ASP A 1 89 ? -16.261 5.402 11.734 1.00 94.00 89 ASP A C 1
ATOM 729 O O . ASP A 1 89 ? -17.181 5.291 12.544 1.00 94.00 89 ASP A O 1
ATOM 733 N N . LEU A 1 90 ? -15.756 4.331 11.116 1.00 94.00 90 LEU A N 1
ATOM 734 C CA . LEU A 1 90 ? -16.284 2.979 11.316 1.00 94.00 90 LEU A CA 1
ATOM 735 C C . LEU A 1 90 ? -16.177 2.523 12.781 1.00 94.00 90 LEU A C 1
ATOM 737 O O . LEU A 1 90 ? -17.100 1.905 13.321 1.00 94.00 90 LEU A O 1
ATOM 741 N N . LEU A 1 91 ? -15.062 2.833 13.447 1.00 91.38 91 LEU A N 1
ATOM 742 C CA . LEU A 1 91 ? -14.874 2.547 14.869 1.00 91.38 91 LEU A CA 1
ATOM 743 C C . LEU A 1 91 ? -15.861 3.330 15.739 1.00 91.38 91 LEU A C 1
ATOM 745 O O . LEU A 1 91 ? -16.363 2.777 16.719 1.00 91.38 91 LEU A O 1
ATOM 749 N N . ARG A 1 92 ? -16.149 4.589 15.391 1.00 90.12 92 ARG A N 1
ATOM 750 C CA . ARG A 1 92 ? -17.167 5.403 16.067 1.00 90.12 92 ARG A CA 1
ATOM 751 C C . ARG A 1 92 ? -18.559 4.790 15.904 1.00 90.12 92 ARG A C 1
ATOM 753 O O . ARG A 1 92 ? -19.185 4.480 16.913 1.00 90.12 92 ARG A O 1
ATOM 760 N N . GLN A 1 93 ? -18.987 4.523 14.670 1.00 91.56 93 GLN A N 1
ATOM 761 C CA . GLN A 1 93 ? -20.304 3.941 14.377 1.00 91.56 93 GLN A CA 1
ATOM 762 C C . GLN A 1 93 ? -20.501 2.580 15.057 1.00 91.56 93 GLN A C 1
ATOM 764 O O . GLN A 1 93 ? -21.569 2.286 15.585 1.00 91.56 93 GLN A O 1
ATOM 769 N N . THR A 1 94 ? -19.453 1.750 15.105 1.00 89.25 94 THR A N 1
ATOM 770 C CA . THR A 1 94 ? -19.512 0.448 15.787 1.00 89.25 94 THR A CA 1
ATOM 771 C C . THR A 1 94 ? -19.736 0.608 17.293 1.00 89.25 94 THR A C 1
ATOM 773 O O . THR A 1 94 ? -20.505 -0.152 17.878 1.00 89.25 94 THR A O 1
ATOM 776 N N . LYS A 1 95 ? -19.087 1.589 17.935 1.00 84.69 95 LYS A N 1
ATOM 777 C CA . LYS A 1 95 ? -19.293 1.871 19.365 1.00 84.69 95 LYS A CA 1
ATOM 778 C C . LYS A 1 95 ? -20.706 2.380 19.636 1.00 84.69 95 LYS A C 1
ATOM 780 O O . LYS A 1 95 ? -21.334 1.913 20.577 1.00 84.69 95 LYS A O 1
ATOM 785 N N . GLU A 1 96 ? -21.204 3.295 18.811 1.00 86.88 96 GLU A N 1
ATOM 786 C CA . GLU A 1 96 ? -22.569 3.826 18.927 1.00 86.88 96 GLU A CA 1
ATOM 787 C C . GLU A 1 96 ? -23.604 2.706 18.764 1.00 86.88 96 GLU A C 1
ATOM 789 O O . GLU A 1 96 ? -24.431 2.497 19.645 1.00 86.88 96 GLU A O 1
ATOM 794 N N . SER A 1 97 ? -23.465 1.872 17.730 1.00 84.31 97 SER A N 1
ATOM 795 C CA . SER A 1 97 ? -24.362 0.735 17.502 1.00 84.31 97 SER A CA 1
ATOM 796 C C . SER A 1 97 ? -24.343 -0.289 18.646 1.00 84.31 97 SER A C 1
ATOM 798 O O . SER A 1 97 ? -25.388 -0.816 19.024 1.00 84.31 97 SER A O 1
ATOM 800 N N . GLN A 1 98 ? -23.178 -0.570 19.239 1.00 79.31 98 GLN A N 1
ATOM 801 C CA . GLN A 1 98 ? -23.093 -1.449 20.410 1.00 79.31 98 GLN A CA 1
ATOM 802 C C . GLN A 1 98 ? -23.702 -0.818 21.674 1.00 79.31 98 GLN A C 1
ATOM 804 O O . GLN A 1 98 ? -24.195 -1.545 22.539 1.00 79.31 98 GLN A O 1
ATOM 809 N N . HIS A 1 99 ? -23.666 0.510 21.797 1.00 74.19 99 HIS A N 1
ATOM 810 C CA . HIS A 1 99 ? -24.340 1.231 22.873 1.00 74.19 99 HIS A CA 1
ATOM 811 C C . HIS A 1 99 ? -25.862 1.156 22.716 1.00 74.19 99 HIS A C 1
ATOM 813 O O . HIS A 1 99 ? -26.536 0.738 23.656 1.00 74.19 99 HIS A O 1
ATOM 819 N N . ASP A 1 100 ? -26.377 1.428 21.515 1.00 74.62 100 ASP A N 1
ATOM 820 C CA . ASP A 1 100 ? -27.807 1.339 21.189 1.00 74.62 100 ASP A CA 1
ATOM 821 C C . ASP A 1 100 ? -28.357 -0.086 21.350 1.00 74.62 100 ASP A C 1
ATOM 823 O O . ASP A 1 100 ? -29.485 -0.285 21.798 1.00 74.62 100 ASP A O 1
ATOM 827 N N . ALA A 1 101 ? -27.543 -1.101 21.044 1.00 74.25 101 ALA A N 1
ATOM 828 C CA . ALA A 1 101 ? -27.883 -2.509 21.245 1.00 74.25 101 ALA A CA 1
ATOM 829 C C . ALA A 1 101 ? -27.817 -2.970 22.719 1.00 74.25 101 ALA A C 1
ATOM 831 O O . ALA A 1 101 ? -28.012 -4.155 22.992 1.00 74.25 101 ALA A O 1
ATOM 832 N N . GLY A 1 102 ? -27.502 -2.082 23.672 1.00 64.88 102 GLY A N 1
ATOM 833 C CA . GLY A 1 102 ? -27.394 -2.412 25.099 1.00 64.88 102 GLY A CA 1
ATOM 834 C C . GLY A 1 102 ? -26.200 -3.307 25.458 1.00 64.88 102 GLY A C 1
ATOM 835 O O . GLY A 1 102 ? -26.155 -3.878 26.543 1.00 64.88 102 GLY A O 1
ATOM 836 N N . LEU A 1 103 ? -25.220 -3.458 24.559 1.00 61.69 103 LEU A N 1
ATOM 837 C CA . LEU A 1 103 ? -24.023 -4.286 24.771 1.00 61.69 103 LEU A CA 1
ATOM 838 C C . LEU A 1 103 ? -22.887 -3.520 25.468 1.00 61.69 103 LEU A C 1
ATOM 840 O O . LEU A 1 103 ? -21.984 -4.143 26.026 1.00 61.69 103 LEU A O 1
ATOM 844 N N . LEU A 1 104 ? -22.923 -2.183 25.431 1.00 58.78 104 LEU A N 1
ATOM 845 C CA . LEU A 1 104 ? -21.953 -1.289 26.082 1.00 58.78 104 LEU A CA 1
ATOM 846 C C . LEU A 1 104 ? -22.527 -0.514 27.273 1.00 58.78 104 LEU A C 1
ATOM 848 O O . LEU A 1 104 ? -21.852 0.388 27.770 1.00 58.78 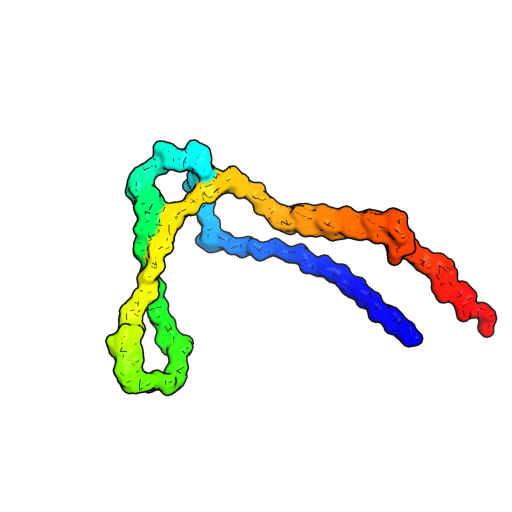104 LEU A O 1
ATOM 852 N N . THR A 1 105 ? -23.741 -0.814 27.746 1.00 58.62 105 THR A N 1
ATOM 853 C CA . THR A 1 105 ? -24.185 -0.268 29.035 1.00 58.62 105 THR A CA 1
ATOM 854 C C . THR A 1 105 ? -23.185 -0.709 30.105 1.00 58.62 105 THR A C 1
ATOM 856 O O . THR A 1 105 ? -23.017 -1.919 30.289 1.00 58.62 105 THR A O 1
ATOM 859 N N . PRO A 1 106 ? -22.483 0.224 30.782 1.00 57.88 106 PRO A N 1
ATOM 860 C CA . PRO A 1 106 ? -21.654 -0.142 31.916 1.00 57.88 106 PRO A CA 1
ATOM 861 C C . PRO A 1 106 ? -22.553 -0.855 32.923 1.00 57.88 106 PRO A C 1
ATOM 863 O O . PRO A 1 106 ? -23.660 -0.398 33.204 1.00 57.88 106 PRO A O 1
ATOM 866 N N . ASP A 1 107 ? -22.108 -2.010 33.406 1.00 62.94 107 ASP A N 1
ATOM 867 C CA . ASP A 1 107 ? -22.831 -2.767 34.419 1.00 62.94 107 ASP A CA 1
ATOM 868 C C . ASP A 1 107 ? -22.790 -1.976 35.735 1.00 62.94 107 ASP A C 1
ATOM 870 O O . ASP A 1 107 ? -21.859 -2.104 36.527 1.00 62.94 107 ASP A O 1
ATOM 874 N N . LEU A 1 108 ? -23.784 -1.101 35.929 1.00 63.50 108 LEU A N 1
ATOM 875 C CA . LEU A 1 108 ? -23.907 -0.195 37.078 1.00 63.50 108 LEU A CA 1
ATOM 876 C C . LEU A 1 108 ? -24.056 -0.942 38.415 1.00 63.50 108 LEU A C 1
ATOM 878 O O . LEU A 1 108 ? -23.993 -0.316 39.471 1.00 63.50 108 LEU A O 1
ATOM 882 N N . PHE A 1 109 ? -24.257 -2.262 38.376 1.00 62.75 109 PHE A N 1
ATOM 883 C CA . PHE A 1 109 ? -24.435 -3.116 39.547 1.00 62.75 109 PHE A CA 1
ATOM 884 C C . PHE A 1 109 ? -23.272 -4.093 39.772 1.00 62.75 109 PHE A C 1
ATOM 886 O O . PHE A 1 109 ? -23.289 -4.816 40.769 1.00 62.75 109 PHE A O 1
ATOM 893 N N . ALA A 1 110 ? -22.242 -4.102 38.915 1.00 63.34 110 ALA A N 1
ATOM 894 C CA . ALA A 1 110 ? -21.081 -4.982 39.082 1.00 63.34 110 ALA A CA 1
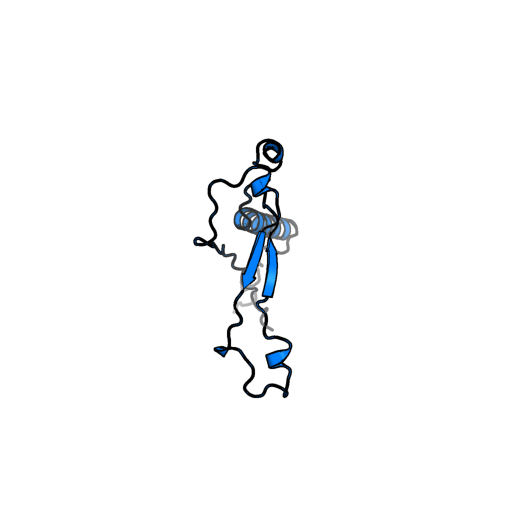ATOM 895 C C . ALA A 1 110 ? -20.379 -4.777 40.440 1.00 63.34 110 ALA A C 1
ATOM 897 O O . ALA A 1 110 ? -19.989 -5.757 41.080 1.00 63.34 110 ALA A O 1
ATOM 898 N N . ASP A 1 111 ? -20.307 -3.526 40.905 1.00 59.44 111 ASP A N 1
ATOM 899 C CA . ASP A 1 111 ? -19.692 -3.131 42.180 1.00 59.44 111 ASP A CA 1
ATOM 900 C C . ASP A 1 111 ? -20.608 -3.345 43.403 1.00 59.44 111 ASP A C 1
ATOM 902 O O . ASP A 1 111 ? -20.155 -3.228 44.538 1.00 59.44 111 ASP A O 1
ATOM 906 N N . PHE A 1 112 ? -21.890 -3.691 43.212 1.00 60.69 112 PHE A N 1
ATOM 907 C CA . PHE A 1 112 ? -22.839 -3.891 44.320 1.00 60.69 112 PHE A CA 1
ATOM 908 C C . PHE A 1 112 ? -22.810 -5.318 44.897 1.00 60.69 112 PHE A C 1
ATOM 910 O O . PHE A 1 112 ? -23.451 -5.599 45.907 1.00 60.69 112 PHE A O 1
ATOM 917 N N . ASN A 1 113 ? -22.031 -6.228 44.299 1.00 60.47 113 ASN A N 1
ATOM 918 C CA . ASN A 1 113 ? -21.890 -7.619 44.752 1.00 60.47 113 ASN A CA 1
ATOM 919 C C . ASN A 1 113 ? -20.978 -7.792 45.987 1.00 60.47 113 ASN A C 1
ATOM 921 O O . ASN A 1 113 ? -20.513 -8.900 46.253 1.00 60.47 113 ASN A O 1
ATOM 925 N N . GLY A 1 114 ? -20.705 -6.725 46.741 1.00 61.28 114 GLY A N 1
ATOM 926 C CA . GLY A 1 114 ? -19.846 -6.771 47.922 1.00 61.28 114 GLY A CA 1
ATOM 927 C C . GLY A 1 114 ? -20.274 -5.788 49.007 1.00 61.28 114 GLY A C 1
ATOM 928 O O . GLY A 1 114 ? -19.717 -4.700 49.106 1.00 61.28 114 GLY A O 1
ATOM 929 N N . ILE A 1 115 ? -21.236 -6.190 49.842 1.00 45.47 115 ILE A N 1
ATOM 930 C CA . ILE A 1 115 ? -21.460 -5.615 51.178 1.00 45.47 115 ILE A CA 1
ATOM 931 C C . ILE A 1 115 ? -21.816 -6.771 52.133 1.00 45.47 115 ILE A C 1
ATOM 933 O O . ILE A 1 115 ? -22.708 -7.547 51.775 1.00 45.47 115 ILE A O 1
ATOM 937 N N . PRO A 1 116 ? -21.284 -6.847 53.368 1.00 51.75 116 PRO A N 1
ATOM 938 C CA . PRO A 1 116 ? -19.981 -6.423 53.891 1.00 51.75 116 PRO A CA 1
ATOM 939 C C . PRO A 1 116 ? -18.970 -7.583 54.028 1.00 51.75 116 PRO A C 1
ATOM 941 O O . PRO A 1 116 ? -19.387 -8.764 54.037 1.00 51.75 116 PRO A O 1
#

Foldseek 3Di:
DDDPDDDDDDDDDDDDPVPDDPDAAAPVCPVVDDPVLQFWDWDFDDDDPVPDDPDDPPCPCVVVVGTDIDTHGRDHDHDDDDVRVVVVVVSVVVVVVCVVVVNPPPPPCPVVPDDD

Radius of gyration: 27.4 Å; chains: 1; bounding box: 53×42×80 Å

Sequence (116 aa):
MAKKTLTPKSVETLTHDEAKRRNIPSAEQQSFVQKEQESPKKLRYPRNTDLDPQLVWRGKDEQDWSDLVVHAPPLYIQEKVHPKALIDDLLRQTKESQHDAGLLTPDLFADFNGIP

Secondary structure (DSSP, 8-state):
----PPPPPP------GGG--TTPPBGGGGGGS-HHHHSPEEEEE---GGGS-SS--TTHHHHS-S-EEEEE----BS----HHHHHHHHHHHHHHHHHHTTSS---TTGGGS---

pLDDT: mean 79.62, std 11.53, range [40.44, 94.0]